Protein AF-A0A8T6IWK3-F1 (afdb_monomer_lite)

Radius of gyration: 15.37 Å; chains: 1; bounding box: 34×29×45 Å

Secondary structure (DSSP, 8-state):
-HHHHHHHHHHHHHHHHHHTTSPPS-TTTSSHHHHHHHHHHHHHHHHHHHHHHTT-HHHHHHHHHHHHHHHHHHHHHHHTTSTTHHHHHHHHHHHHHHHHHHHHHHHHHHHTTSS--STTTHHHHHHHHHHHHH-

Sequence (135 aa):
MLAGLTAGAIAAIIATLASLPLHSPVDSAFNSATVAVACLVLGLIAGALWTRMGERPVMVFGALGALFVVVVIVAFVGNSLLDRFLSFVLPLAAIAFVICALLTPLLSSYFSKSDLGWKSWGPATVAVVAALVVG

pLDDT: mean 81.92, std 14.59, range [36.44, 97.12]

Structure (mmCIF, N/CA/C/O backbone):
data_AF-A0A8T6IWK3-F1
#
_entry.id   AF-A0A8T6IWK3-F1
#
loop_
_atom_site.group_PDB
_atom_site.id
_atom_site.type_symbol
_atom_site.label_atom_id
_atom_site.label_alt_id
_atom_site.label_comp_id
_atom_site.label_asym_id
_atom_site.label_entity_id
_atom_site.label_seq_id
_atom_site.pdbx_PDB_ins_code
_atom_site.Cartn_x
_atom_site.Cartn_y
_atom_site.Cartn_z
_atom_site.occupancy
_atom_site.B_iso_or_equiv
_atom_site.auth_seq_id
_atom_site.auth_comp_id
_atom_site.auth_asym_id
_atom_site.auth_atom_id
_atom_site.pdbx_PDB_model_num
ATOM 1 N N . MET A 1 1 ? -8.247 7.594 7.640 1.00 73.00 1 MET A N 1
ATOM 2 C CA . MET A 1 1 ? -7.423 8.298 6.626 1.00 73.00 1 MET A CA 1
ATOM 3 C C . MET A 1 1 ? -5.980 8.552 7.064 1.00 73.00 1 MET A C 1
ATOM 5 O O . MET A 1 1 ? -5.111 8.021 6.390 1.00 73.00 1 MET A O 1
ATOM 9 N N . LEU A 1 2 ? -5.692 9.257 8.174 1.00 76.50 2 LEU A N 1
ATOM 10 C CA . LEU A 1 2 ? -4.305 9.512 8.630 1.00 76.50 2 LEU A CA 1
ATOM 11 C C . LEU A 1 2 ? -3.461 8.232 8.735 1.00 76.50 2 LEU A C 1
ATOM 13 O O . LEU A 1 2 ? -2.390 8.172 8.155 1.00 76.50 2 LEU A O 1
ATOM 17 N N . ALA A 1 3 ? -4.000 7.196 9.384 1.00 83.12 3 ALA A N 1
ATOM 18 C CA . ALA A 1 3 ? -3.362 5.883 9.519 1.00 83.12 3 ALA A CA 1
ATOM 19 C C . ALA A 1 3 ? -2.947 5.240 8.185 1.00 83.12 3 ALA A C 1
ATOM 21 O O . ALA A 1 3 ? -1.925 4.567 8.117 1.00 83.12 3 ALA A O 1
ATOM 22 N N . GLY A 1 4 ? -3.737 5.450 7.129 1.00 85.25 4 GLY A N 1
ATOM 23 C CA . GLY A 1 4 ? -3.419 4.937 5.800 1.00 85.25 4 GLY A CA 1
ATOM 24 C C . GLY A 1 4 ? -2.373 5.790 5.092 1.00 85.25 4 GLY A C 1
ATOM 25 O O . GLY A 1 4 ? -1.464 5.250 4.479 1.00 85.25 4 GLY A O 1
ATOM 26 N N . LEU A 1 5 ? -2.441 7.118 5.224 1.00 86.12 5 LEU A N 1
ATOM 27 C CA . LEU A 1 5 ? -1.441 8.020 4.646 1.00 86.12 5 LEU A CA 1
ATOM 28 C C . LEU A 1 5 ? -0.064 7.832 5.297 1.00 86.12 5 LEU A C 1
ATOM 30 O O . LEU A 1 5 ? 0.945 7.806 4.602 1.00 86.12 5 LEU A O 1
ATOM 34 N N . THR A 1 6 ? -0.014 7.648 6.618 1.00 86.00 6 THR A N 1
ATOM 35 C CA . THR A 1 6 ? 1.229 7.349 7.338 1.00 86.00 6 THR A CA 1
ATOM 36 C C . THR A 1 6 ? 1.778 5.977 6.954 1.00 86.00 6 THR A C 1
ATOM 38 O O . THR A 1 6 ? 2.970 5.865 6.681 1.00 86.00 6 THR A O 1
ATOM 41 N N . ALA A 1 7 ? 0.924 4.952 6.845 1.00 88.69 7 ALA A N 1
ATOM 42 C CA . ALA A 1 7 ? 1.327 3.649 6.316 1.00 88.69 7 ALA A CA 1
ATOM 43 C C . ALA A 1 7 ? 1.848 3.752 4.869 1.00 88.69 7 ALA A C 1
ATOM 45 O O . ALA A 1 7 ? 2.876 3.163 4.546 1.00 88.69 7 ALA A O 1
ATOM 46 N N . GLY A 1 8 ? 1.190 4.551 4.024 1.00 90.12 8 GLY A N 1
ATOM 47 C CA . GLY A 1 8 ? 1.596 4.829 2.646 1.00 90.12 8 GLY A CA 1
ATOM 48 C C . GLY A 1 8 ? 2.917 5.587 2.543 1.00 90.12 8 GLY A C 1
ATOM 49 O O . GLY A 1 8 ? 3.721 5.285 1.671 1.00 90.12 8 GLY A O 1
ATOM 50 N N . ALA A 1 9 ? 3.191 6.525 3.451 1.00 88.94 9 ALA A N 1
ATOM 51 C CA . ALA A 1 9 ? 4.468 7.232 3.513 1.00 88.94 9 ALA A CA 1
ATOM 52 C C . ALA A 1 9 ? 5.616 6.301 3.938 1.00 88.94 9 ALA A C 1
ATOM 54 O O . ALA A 1 9 ? 6.691 6.332 3.343 1.00 88.94 9 ALA A O 1
ATOM 55 N N . ILE A 1 10 ? 5.375 5.419 4.915 1.00 90.00 10 ILE A N 1
ATOM 56 C CA . ILE A 1 10 ? 6.335 4.372 5.301 1.00 90.00 10 ILE A CA 1
ATOM 57 C C . ILE A 1 10 ? 6.581 3.427 4.116 1.00 90.00 10 ILE A C 1
ATOM 59 O O . ILE A 1 10 ? 7.731 3.132 3.791 1.00 90.00 10 ILE A O 1
ATOM 63 N N . ALA A 1 11 ? 5.512 3.008 3.431 1.00 90.31 11 ALA A N 1
ATOM 64 C CA . ALA A 1 11 ? 5.600 2.200 2.219 1.00 90.31 11 ALA A CA 1
ATOM 65 C C . ALA A 1 11 ? 6.405 2.906 1.125 1.00 90.31 11 ALA A C 1
ATOM 67 O O . ALA A 1 11 ? 7.259 2.274 0.520 1.00 90.31 11 ALA A O 1
ATOM 68 N N . ALA A 1 12 ? 6.190 4.205 0.912 1.00 88.69 12 ALA A N 1
ATOM 69 C CA . ALA A 1 12 ? 6.897 5.001 -0.085 1.00 88.69 12 ALA A CA 1
ATOM 70 C C . ALA A 1 12 ? 8.405 5.033 0.179 1.00 88.69 12 ALA A C 1
ATOM 72 O O . ALA A 1 12 ? 9.190 4.798 -0.735 1.00 88.69 12 ALA A O 1
ATOM 73 N N . ILE A 1 13 ? 8.826 5.262 1.425 1.00 87.06 13 ILE A N 1
ATOM 74 C CA . ILE A 1 13 ? 10.251 5.269 1.784 1.00 87.06 13 ILE A CA 1
ATOM 75 C C . ILE A 1 13 ? 10.864 3.889 1.519 1.00 87.06 13 ILE A C 1
ATOM 77 O O . ILE A 1 13 ? 11.890 3.779 0.856 1.00 87.06 13 ILE A O 1
ATOM 81 N N . ILE A 1 14 ? 10.217 2.818 1.980 1.00 88.94 14 ILE A N 1
ATOM 82 C CA . ILE A 1 14 ? 10.757 1.461 1.828 1.00 88.94 14 ILE A CA 1
ATOM 83 C C . ILE A 1 14 ? 10.764 1.034 0.353 1.00 88.94 14 ILE A C 1
ATOM 85 O O . ILE A 1 14 ? 11.761 0.494 -0.120 1.00 88.94 14 ILE A O 1
ATOM 89 N N . ALA A 1 15 ? 9.691 1.307 -0.389 1.00 88.75 15 ALA A N 1
ATOM 90 C CA . ALA A 1 15 ? 9.574 0.963 -1.802 1.00 88.75 15 ALA A CA 1
ATOM 91 C C . ALA A 1 15 ? 10.558 1.757 -2.670 1.00 88.75 15 ALA A C 1
ATOM 93 O O . ALA A 1 15 ? 11.157 1.185 -3.571 1.00 88.75 15 ALA A O 1
ATOM 94 N N . THR A 1 16 ? 10.790 3.040 -2.387 1.00 87.38 16 THR A N 1
ATOM 95 C CA . THR A 1 16 ? 11.789 3.826 -3.130 1.00 87.38 16 THR A CA 1
ATOM 96 C C . THR A 1 16 ? 13.214 3.361 -2.867 1.00 87.38 16 THR A C 1
ATOM 98 O O . THR A 1 16 ? 14.010 3.287 -3.796 1.00 87.38 16 THR A O 1
ATOM 101 N N . LEU A 1 17 ? 13.547 2.983 -1.631 1.00 86.31 17 LEU A N 1
ATOM 102 C CA . LEU A 1 17 ? 14.844 2.370 -1.336 1.00 86.31 17 LEU A CA 1
ATOM 103 C C . LEU A 1 17 ? 14.985 1.000 -2.012 1.00 86.31 17 LEU A C 1
ATOM 105 O O . LEU A 1 17 ? 16.039 0.696 -2.567 1.00 86.31 17 LEU A O 1
ATOM 109 N N . ALA A 1 18 ? 13.917 0.198 -2.021 1.00 86.62 18 ALA A N 1
ATOM 110 C CA . ALA A 1 18 ? 13.882 -1.090 -2.708 1.00 86.62 18 ALA A CA 1
ATOM 111 C C . ALA A 1 18 ? 13.917 -0.958 -4.240 1.00 86.62 18 ALA A C 1
ATOM 113 O O . ALA A 1 18 ? 14.360 -1.891 -4.908 1.00 86.62 18 ALA A O 1
ATOM 114 N N . SER A 1 19 ? 13.493 0.179 -4.806 1.00 85.06 19 SER A N 1
ATOM 115 C CA . SER A 1 19 ? 13.552 0.423 -6.250 1.00 85.06 19 SER A CA 1
ATOM 116 C C . SER A 1 19 ? 14.945 0.809 -6.740 1.00 85.06 19 SER A C 1
ATOM 118 O O . SER A 1 19 ? 15.228 0.595 -7.909 1.00 85.06 19 SER A O 1
ATOM 120 N N . LEU A 1 20 ? 15.828 1.334 -5.880 1.00 82.69 20 LEU A N 1
ATOM 121 C CA . LEU A 1 20 ? 17.192 1.736 -6.264 1.00 82.69 20 LEU A CA 1
ATOM 122 C C . LEU A 1 20 ? 18.038 0.6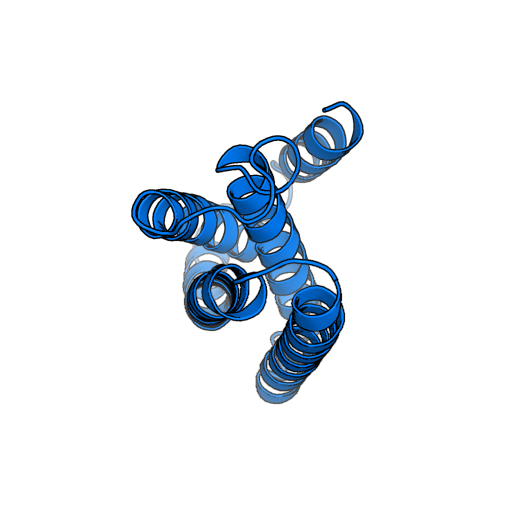12 -6.897 1.00 82.69 20 LEU A C 1
ATOM 124 O O . LEU A 1 20 ? 18.680 0.873 -7.912 1.00 82.69 20 LEU A O 1
ATOM 128 N N . PRO A 1 21 ? 18.087 -0.619 -6.346 1.00 80.94 21 PRO A N 1
ATOM 129 C CA . PRO A 1 21 ? 18.824 -1.712 -6.980 1.00 80.94 21 PRO A CA 1
ATOM 130 C C . PRO A 1 21 ? 18.084 -2.340 -8.173 1.00 80.94 21 PRO A C 1
ATOM 132 O O . PRO A 1 21 ? 18.672 -3.149 -8.893 1.00 80.94 21 PRO A O 1
ATOM 135 N N . LEU A 1 22 ? 16.801 -2.022 -8.380 1.00 78.88 22 LEU A N 1
ATOM 136 C CA . LEU A 1 22 ? 16.003 -2.571 -9.472 1.00 78.88 22 LEU A CA 1
ATOM 137 C C . LEU A 1 22 ? 16.212 -1.732 -10.736 1.00 78.88 22 LEU A C 1
ATOM 139 O O . LEU A 1 22 ? 16.101 -0.511 -10.718 1.00 78.88 22 LEU A O 1
ATOM 143 N N . HIS A 1 23 ? 16.488 -2.393 -11.860 1.00 75.69 23 HIS A N 1
ATOM 144 C CA . HIS A 1 23 ? 16.580 -1.705 -13.146 1.00 75.69 23 HIS A CA 1
ATOM 145 C C . HIS A 1 23 ? 15.194 -1.210 -13.569 1.00 75.69 23 HIS A C 1
ATOM 147 O O . HIS A 1 23 ? 14.275 -2.019 -13.723 1.00 75.69 23 HIS A O 1
ATOM 153 N N . SER A 1 24 ? 15.058 0.102 -13.764 1.00 73.62 24 SER A N 1
ATOM 154 C CA . SER A 1 24 ? 13.834 0.687 -14.297 1.00 73.62 24 SER A CA 1
ATOM 155 C C . SER A 1 24 ? 13.674 0.321 -15.779 1.00 73.62 24 SER A C 1
ATOM 157 O O . SER A 1 24 ? 14.644 0.399 -16.534 1.00 73.62 24 SER A O 1
ATOM 159 N N . PRO A 1 25 ? 12.470 -0.073 -16.221 1.00 67.38 25 PRO A N 1
ATOM 160 C CA . PRO A 1 25 ? 12.194 -0.320 -17.633 1.00 67.38 25 PRO A CA 1
ATOM 161 C C . PRO A 1 25 ? 12.156 0.974 -18.457 1.00 67.38 25 PRO A C 1
ATOM 163 O O . PRO A 1 25 ? 12.447 0.945 -19.650 1.00 67.38 25 PRO A O 1
ATOM 166 N N . VAL A 1 26 ? 11.786 2.102 -17.834 1.00 76.56 26 VAL A N 1
ATOM 167 C CA . VAL A 1 26 ? 11.756 3.434 -18.457 1.00 76.56 26 VAL A CA 1
ATOM 168 C C . VAL A 1 26 ? 12.036 4.486 -17.382 1.00 76.56 26 VAL A C 1
ATOM 170 O O . VAL A 1 26 ? 11.145 4.821 -16.601 1.00 76.56 26 VAL A O 1
ATOM 173 N N . ASP A 1 27 ? 13.242 5.054 -17.356 1.00 70.50 27 ASP A N 1
ATOM 174 C CA . ASP A 1 27 ? 13.673 5.977 -16.289 1.00 70.50 27 ASP A CA 1
ATOM 175 C C . ASP A 1 27 ? 12.817 7.251 -16.171 1.00 70.50 27 ASP A C 1
ATOM 177 O O . ASP A 1 27 ? 12.671 7.812 -15.084 1.00 70.50 27 ASP A O 1
ATOM 181 N N . SER A 1 28 ? 12.205 7.713 -17.266 1.00 68.94 28 SER A N 1
ATOM 182 C CA . SER A 1 28 ? 11.341 8.901 -17.247 1.00 68.94 28 SER A CA 1
ATOM 183 C C . SER A 1 28 ? 9.974 8.651 -16.600 1.00 68.94 28 SER A C 1
ATOM 185 O O . SER A 1 28 ? 9.405 9.577 -16.028 1.00 68.94 28 SER A O 1
ATOM 187 N N . ALA A 1 29 ? 9.459 7.418 -16.658 1.00 65.50 29 ALA A N 1
ATOM 188 C CA . ALA A 1 29 ? 8.109 7.066 -16.207 1.00 65.50 29 ALA A CA 1
ATOM 189 C C . ALA A 1 29 ? 8.083 6.164 -14.960 1.00 65.50 29 ALA A C 1
ATOM 191 O O . ALA A 1 29 ? 7.088 6.148 -14.243 1.00 65.50 29 ALA A O 1
ATOM 192 N N . PHE A 1 30 ? 9.163 5.431 -14.683 1.00 72.50 30 PHE A N 1
ATOM 193 C CA . PHE A 1 30 ? 9.287 4.501 -13.559 1.00 72.50 30 PHE A CA 1
ATOM 194 C C . PHE A 1 30 ? 10.498 4.868 -12.705 1.00 72.50 30 PHE A C 1
ATOM 196 O O . PHE A 1 30 ? 11.476 4.128 -12.608 1.00 72.50 30 PHE A O 1
ATOM 203 N N . ASN A 1 31 ? 10.428 6.050 -12.097 1.00 79.94 31 ASN A N 1
ATOM 204 C CA . ASN A 1 31 ? 11.439 6.563 -11.176 1.00 79.94 31 ASN A CA 1
ATOM 205 C C . ASN A 1 31 ? 10.958 6.505 -9.718 1.00 79.94 31 ASN A C 1
ATOM 207 O O . ASN A 1 31 ? 9.778 6.284 -9.429 1.00 79.94 31 ASN A O 1
ATOM 211 N N . SER A 1 32 ? 11.862 6.772 -8.778 1.00 80.56 32 SER A N 1
ATOM 212 C CA . SER A 1 32 ? 11.552 6.761 -7.346 1.00 80.56 32 SER A CA 1
ATOM 213 C C . SER A 1 32 ? 10.420 7.726 -6.959 1.00 80.56 32 SER A C 1
ATOM 215 O O . SER A 1 32 ? 9.655 7.423 -6.048 1.00 80.56 32 SER A O 1
ATOM 217 N N . ALA A 1 33 ? 10.245 8.853 -7.659 1.00 82.31 33 ALA A N 1
ATOM 218 C CA . ALA A 1 33 ? 9.134 9.765 -7.384 1.00 82.31 33 ALA A CA 1
ATOM 219 C C . ALA A 1 33 ? 7.781 9.116 -7.724 1.00 82.31 33 ALA A C 1
ATOM 221 O O . ALA A 1 33 ? 6.872 9.131 -6.897 1.00 82.31 33 ALA A O 1
ATOM 222 N N . THR A 1 34 ? 7.665 8.458 -8.881 1.00 85.75 34 THR A N 1
ATOM 223 C CA . THR A 1 34 ? 6.438 7.734 -9.270 1.00 85.75 34 THR A CA 1
ATOM 224 C C . THR A 1 34 ? 6.115 6.573 -8.329 1.00 85.75 34 THR A C 1
ATOM 226 O O . THR A 1 34 ? 4.953 6.373 -7.973 1.00 85.75 34 THR A O 1
ATOM 229 N N . VAL A 1 35 ? 7.134 5.858 -7.837 1.00 87.12 35 VAL A N 1
ATOM 230 C CA . VAL A 1 35 ? 6.970 4.790 -6.837 1.00 87.12 35 VAL A CA 1
ATOM 231 C C . VAL A 1 35 ? 6.471 5.358 -5.507 1.00 87.12 35 VAL A C 1
ATOM 233 O O . VAL A 1 35 ? 5.534 4.814 -4.917 1.00 87.12 35 VAL A O 1
ATOM 236 N N . ALA A 1 36 ? 7.046 6.474 -5.047 1.00 87.75 36 ALA A N 1
ATOM 237 C CA . ALA A 1 36 ? 6.601 7.147 -3.830 1.00 87.75 36 ALA A CA 1
ATOM 238 C C . ALA A 1 36 ? 5.141 7.606 -3.942 1.00 87.75 36 ALA A C 1
ATOM 240 O O . ALA A 1 36 ? 4.332 7.336 -3.053 1.00 87.75 36 ALA A O 1
ATOM 241 N N . VAL A 1 37 ? 4.793 8.241 -5.061 1.00 87.62 37 VAL A N 1
ATOM 242 C CA . VAL A 1 37 ? 3.434 8.692 -5.372 1.00 87.62 37 VAL A CA 1
ATOM 243 C C . VAL A 1 37 ? 2.448 7.523 -5.358 1.00 87.62 37 VAL A C 1
ATOM 245 O O . VAL A 1 37 ? 1.426 7.594 -4.672 1.00 87.62 37 VAL A O 1
ATOM 248 N N . ALA A 1 38 ? 2.767 6.418 -6.035 1.00 89.25 38 ALA A N 1
ATOM 249 C CA . ALA A 1 38 ? 1.919 5.229 -6.056 1.00 89.25 38 ALA A CA 1
ATOM 250 C C . ALA A 1 38 ? 1.671 4.667 -4.643 1.00 89.25 38 ALA A C 1
ATOM 252 O O . ALA A 1 38 ? 0.541 4.308 -4.304 1.00 89.25 38 ALA A O 1
ATOM 253 N N . CYS A 1 39 ? 2.698 4.651 -3.788 1.00 91.81 39 CYS A N 1
ATOM 254 C CA . CYS A 1 39 ? 2.575 4.203 -2.399 1.00 91.81 39 CYS A CA 1
ATOM 255 C C . CYS A 1 39 ? 1.694 5.132 -1.550 1.00 91.81 39 CYS A C 1
ATOM 257 O O . CYS A 1 39 ? 0.897 4.653 -0.741 1.00 91.81 39 CYS A O 1
ATOM 259 N N . LEU A 1 40 ? 1.786 6.451 -1.748 1.00 89.69 40 LEU A N 1
ATOM 260 C CA . LEU A 1 40 ? 0.926 7.421 -1.063 1.00 89.69 40 LEU A CA 1
ATOM 261 C C . LEU A 1 40 ? -0.542 7.263 -1.474 1.00 89.69 40 LEU A C 1
ATOM 263 O O . LEU A 1 40 ? -1.423 7.246 -0.611 1.00 89.69 40 LEU A O 1
ATOM 267 N N . VAL A 1 41 ? -0.808 7.091 -2.772 1.00 91.75 41 VAL A N 1
ATOM 268 C CA . VAL A 1 41 ? -2.159 6.827 -3.291 1.00 91.75 41 VAL A CA 1
ATOM 269 C C . VAL A 1 41 ? -2.711 5.524 -2.716 1.00 91.75 41 VAL A C 1
ATOM 271 O O . VAL A 1 41 ? -3.845 5.494 -2.236 1.00 91.75 41 VAL A O 1
ATOM 274 N N . LEU A 1 42 ? -1.907 4.459 -2.684 1.00 93.62 42 LEU A N 1
ATOM 275 C CA . LEU A 1 42 ? -2.309 3.193 -2.075 1.00 93.62 42 LEU A CA 1
ATOM 276 C C . LEU A 1 42 ? -2.627 3.351 -0.582 1.00 93.62 42 LEU A C 1
ATOM 278 O O . LEU A 1 42 ? -3.646 2.843 -0.115 1.00 93.62 42 LEU A O 1
ATOM 282 N N . GLY A 1 43 ? -1.805 4.096 0.158 1.00 91.44 43 GLY A N 1
ATOM 283 C CA . GLY A 1 43 ? -2.052 4.414 1.562 1.00 91.44 43 GLY A CA 1
ATOM 284 C C . GLY A 1 43 ? -3.351 5.196 1.779 1.00 91.44 43 GLY A C 1
ATOM 285 O O . GLY A 1 43 ? -4.110 4.900 2.704 1.00 91.44 43 GLY A O 1
ATOM 286 N N . LEU A 1 44 ? -3.670 6.149 0.897 1.00 90.44 44 LEU A N 1
ATOM 287 C CA . LEU A 1 44 ? -4.955 6.857 0.912 1.00 90.44 44 LEU A CA 1
ATOM 288 C C . LEU A 1 44 ? -6.130 5.899 0.697 1.00 90.44 44 LEU A C 1
ATOM 290 O O . LEU A 1 44 ? -7.098 5.950 1.460 1.00 90.44 44 LEU A O 1
ATOM 294 N N . ILE A 1 45 ? -6.033 5.005 -0.290 1.00 91.75 45 ILE A N 1
ATOM 295 C CA . ILE A 1 45 ? -7.054 3.985 -0.563 1.00 91.75 45 ILE A CA 1
ATOM 296 C C . ILE A 1 45 ? -7.226 3.076 0.656 1.00 91.75 45 ILE A C 1
ATOM 298 O O . ILE A 1 45 ? -8.346 2.914 1.141 1.00 91.75 45 ILE A O 1
ATOM 302 N N . ALA A 1 46 ? -6.134 2.544 1.210 1.00 91.25 46 ALA A N 1
ATOM 303 C CA . ALA A 1 46 ? -6.162 1.694 2.398 1.00 91.25 46 ALA A CA 1
ATOM 304 C C . ALA A 1 46 ? -6.802 2.419 3.592 1.00 91.25 46 ALA A C 1
ATOM 306 O O . ALA A 1 46 ? -7.702 1.889 4.245 1.00 91.25 46 ALA A O 1
ATOM 307 N N . GLY A 1 47 ? -6.414 3.673 3.831 1.00 87.75 47 GLY A N 1
ATOM 308 C CA . GLY A 1 47 ? -6.979 4.511 4.881 1.00 87.75 47 GLY A CA 1
ATOM 309 C C . GLY A 1 47 ? -8.459 4.836 4.680 1.00 87.75 47 GLY A C 1
ATOM 310 O O . GLY A 1 47 ? -9.176 4.966 5.671 1.00 87.75 47 GLY A O 1
ATOM 311 N N . ALA A 1 48 ? -8.922 4.981 3.436 1.00 88.50 48 ALA A N 1
ATOM 312 C CA . ALA A 1 48 ? -10.325 5.207 3.101 1.00 88.50 48 ALA A CA 1
ATOM 313 C C . ALA A 1 48 ? -11.166 3.936 3.289 1.00 88.50 48 ALA A C 1
ATOM 315 O O . ALA A 1 48 ? -12.235 3.995 3.902 1.00 88.50 48 ALA A O 1
ATOM 316 N N . LEU A 1 49 ? -10.665 2.789 2.816 1.00 90.25 49 LEU A N 1
ATOM 317 C CA . LEU A 1 49 ? -11.291 1.480 3.014 1.00 90.25 49 LEU A CA 1
ATOM 318 C C . LEU A 1 49 ? -11.428 1.176 4.505 1.00 90.25 49 LEU A C 1
ATOM 320 O O . LEU A 1 49 ? -12.510 0.816 4.959 1.00 90.25 49 LEU A O 1
ATOM 324 N N . TRP A 1 50 ? -10.366 1.404 5.279 1.00 90.25 50 TRP A N 1
ATOM 325 C CA . TRP A 1 50 ? -10.375 1.176 6.720 1.00 90.25 50 TRP A CA 1
ATOM 326 C C . TRP A 1 50 ? -11.340 2.108 7.461 1.00 90.25 50 TRP A C 1
ATOM 328 O O . TRP A 1 50 ? -12.044 1.678 8.366 1.00 90.25 50 TRP A O 1
ATOM 338 N N . THR A 1 51 ? -11.441 3.381 7.062 1.00 87.12 51 THR A N 1
ATOM 339 C CA . THR A 1 51 ? -12.407 4.310 7.674 1.00 87.12 51 THR A CA 1
ATOM 340 C C . THR A 1 51 ? -13.862 3.921 7.388 1.00 87.12 51 THR A C 1
ATOM 342 O O . THR A 1 51 ? -14.713 4.152 8.237 1.00 87.12 51 THR A O 1
ATOM 345 N N . ARG A 1 52 ? -14.166 3.323 6.228 1.00 86.56 52 ARG A N 1
ATOM 346 C CA . ARG A 1 52 ? -15.544 2.924 5.878 1.00 86.56 52 ARG A CA 1
ATOM 347 C C . ARG A 1 52 ? -15.925 1.518 6.329 1.00 86.56 52 ARG A C 1
ATOM 349 O O . ARG A 1 52 ? -17.098 1.260 6.562 1.00 86.56 52 ARG A O 1
ATOM 356 N N . MET A 1 53 ? -14.962 0.604 6.380 1.00 89.81 53 MET A N 1
ATOM 357 C CA . MET A 1 53 ? -15.207 -0.831 6.550 1.00 89.81 53 MET A CA 1
ATOM 358 C C . MET A 1 53 ? -14.325 -1.458 7.635 1.00 89.81 53 MET A C 1
ATOM 360 O O . MET A 1 53 ? -14.196 -2.676 7.678 1.00 89.81 53 MET A O 1
ATOM 364 N N . GLY A 1 54 ? -13.720 -0.660 8.520 1.00 83.69 54 GLY A N 1
ATOM 365 C CA . GLY A 1 54 ? -12.817 -1.144 9.574 1.00 83.69 54 GLY A CA 1
ATOM 366 C C . GLY A 1 54 ? -13.454 -2.147 10.543 1.00 83.69 54 GLY A C 1
ATOM 367 O O . GLY A 1 54 ? -12.752 -2.982 11.101 1.00 83.69 54 GLY A O 1
ATOM 368 N N . GLU A 1 55 ? -14.784 -2.140 10.679 1.00 87.31 55 GLU A N 1
ATOM 369 C CA . GLU A 1 55 ? -15.541 -3.146 11.445 1.00 87.31 55 GLU A CA 1
ATOM 370 C C . GLU A 1 55 ? -15.578 -4.527 10.764 1.00 87.31 55 GLU A C 1
ATOM 372 O O . GLU A 1 55 ? -15.896 -5.536 11.389 1.00 87.31 55 GLU A O 1
ATOM 377 N N . ARG A 1 56 ? -15.247 -4.590 9.468 1.00 91.75 56 ARG A N 1
ATOM 378 C CA . ARG A 1 56 ? -15.222 -5.800 8.639 1.00 91.75 56 ARG A CA 1
ATOM 379 C C . ARG A 1 56 ? -13.833 -5.962 8.011 1.00 91.75 56 ARG A C 1
ATOM 381 O O . ARG A 1 56 ? -13.689 -5.803 6.795 1.00 91.75 56 ARG A O 1
ATOM 388 N N . PRO A 1 57 ? -12.800 -6.316 8.799 1.00 88.81 57 PRO A N 1
ATOM 389 C CA . PRO A 1 57 ? -11.413 -6.347 8.330 1.00 88.81 57 PRO A CA 1
ATOM 390 C C . PRO A 1 57 ? -11.223 -7.262 7.115 1.00 88.81 57 PRO A C 1
ATOM 392 O O . PRO A 1 57 ? -10.489 -6.914 6.195 1.00 88.81 57 PRO A O 1
ATOM 395 N N . VAL A 1 58 ? -11.953 -8.383 7.049 1.00 93.44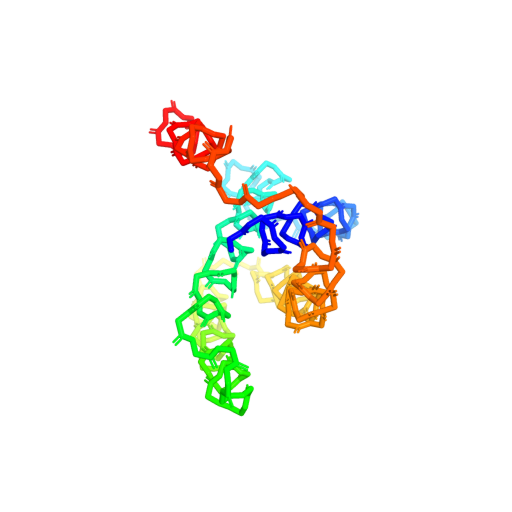 58 VAL A N 1
ATOM 396 C CA . VAL A 1 58 ? -11.926 -9.314 5.907 1.00 93.44 58 VAL A CA 1
ATOM 397 C C . VAL A 1 58 ? -12.307 -8.624 4.591 1.00 93.44 58 VAL A C 1
ATOM 399 O O . VAL A 1 58 ? -11.678 -8.883 3.570 1.00 93.44 58 VAL A O 1
ATOM 402 N N . MET A 1 59 ? -13.282 -7.707 4.598 1.00 92.75 59 MET A N 1
ATOM 403 C CA . MET A 1 59 ? -13.662 -6.950 3.398 1.00 92.75 59 MET A CA 1
ATOM 404 C C . MET A 1 59 ? -12.569 -5.961 2.984 1.00 92.75 59 MET A C 1
ATOM 406 O O . MET A 1 59 ? -12.316 -5.801 1.793 1.00 92.75 59 MET A O 1
ATOM 410 N N . VAL A 1 60 ? -11.889 -5.329 3.946 1.00 92.00 60 VAL A N 1
ATOM 411 C CA . VAL A 1 60 ? -10.779 -4.408 3.653 1.00 92.00 60 VAL A CA 1
ATOM 412 C C . VAL A 1 60 ? -9.588 -5.160 3.062 1.00 92.00 60 VAL A C 1
ATOM 414 O O . VAL A 1 60 ? -9.076 -4.760 2.018 1.00 92.00 60 VAL A O 1
ATOM 417 N N . PHE A 1 61 ? -9.181 -6.273 3.678 1.00 93.31 61 PHE A N 1
ATOM 418 C CA . PHE A 1 61 ? -8.109 -7.118 3.149 1.00 93.31 61 PHE A CA 1
ATOM 419 C C . PHE A 1 61 ? -8.479 -7.730 1.798 1.00 93.31 61 PHE A C 1
ATOM 421 O O . PHE A 1 61 ? -7.638 -7.768 0.906 1.00 93.31 61 PHE A O 1
ATOM 428 N N . GLY A 1 62 ? -9.737 -8.136 1.608 1.00 95.69 62 GLY A N 1
ATOM 429 C CA . GLY A 1 62 ? -10.245 -8.604 0.321 1.00 95.69 62 GLY A CA 1
ATOM 430 C C . GLY A 1 62 ? -10.173 -7.529 -0.766 1.00 95.69 62 GLY A C 1
ATOM 431 O O . GLY A 1 62 ? -9.711 -7.809 -1.866 1.00 95.69 62 GLY A O 1
ATOM 432 N N . ALA A 1 63 ? -10.552 -6.284 -0.458 1.00 94.25 63 ALA A N 1
ATOM 433 C CA . ALA A 1 63 ? -10.477 -5.166 -1.399 1.00 94.25 63 ALA A CA 1
ATOM 434 C C . ALA A 1 63 ? -9.028 -4.792 -1.756 1.00 94.25 63 ALA A C 1
ATOM 436 O O . ALA A 1 63 ? -8.718 -4.581 -2.928 1.00 94.25 63 ALA A O 1
ATOM 437 N N . LEU A 1 64 ? -8.126 -4.753 -0.769 1.00 94.50 64 LEU A N 1
ATOM 438 C CA . LEU A 1 64 ? -6.696 -4.537 -1.011 1.00 94.50 64 LEU A CA 1
ATOM 439 C C . LEU A 1 64 ? -6.077 -5.698 -1.800 1.00 94.50 64 LEU A C 1
ATOM 441 O O . LEU A 1 64 ? -5.297 -5.459 -2.715 1.00 94.50 64 LEU A O 1
ATOM 445 N N . GLY A 1 65 ? -6.459 -6.940 -1.502 1.00 95.56 65 GLY A N 1
ATOM 446 C CA . GLY A 1 65 ? -6.033 -8.120 -2.252 1.00 95.56 65 GLY A CA 1
ATOM 447 C C . GLY A 1 65 ? -6.513 -8.088 -3.702 1.00 95.56 65 GLY A C 1
ATOM 448 O O . GLY A 1 65 ? -5.721 -8.313 -4.612 1.00 95.56 65 GLY A O 1
ATOM 449 N N . ALA A 1 66 ? -7.775 -7.727 -3.941 1.00 96.19 66 ALA A N 1
ATOM 450 C CA . ALA A 1 66 ? -8.309 -7.547 -5.289 1.00 96.19 66 ALA A CA 1
ATOM 451 C C . ALA A 1 66 ? -7.552 -6.453 -6.057 1.00 96.19 66 ALA A C 1
ATOM 453 O O . ALA A 1 66 ? -7.181 -6.658 -7.211 1.00 96.19 66 ALA A O 1
ATOM 454 N N . LEU A 1 67 ? -7.256 -5.320 -5.412 1.00 95.50 67 LEU A N 1
ATOM 455 C CA . LEU A 1 67 ? -6.464 -4.252 -6.021 1.00 95.50 67 LEU A CA 1
ATOM 456 C C . LEU A 1 67 ? -5.026 -4.708 -6.325 1.00 95.50 67 LEU A C 1
ATOM 458 O O . LEU A 1 67 ? -4.504 -4.387 -7.389 1.00 95.50 67 LEU A O 1
ATOM 462 N N . PHE A 1 68 ? -4.404 -5.501 -5.448 1.00 96.06 68 PHE A N 1
ATOM 463 C CA . PHE A 1 68 ? -3.096 -6.102 -5.717 1.00 96.06 68 PHE A CA 1
ATOM 464 C C . PHE A 1 68 ? -3.146 -7.021 -6.940 1.00 96.06 68 PHE A C 1
ATOM 466 O O . PHE A 1 68 ? -2.303 -6.900 -7.821 1.00 96.06 68 PHE A O 1
ATOM 473 N N . VAL A 1 69 ? -4.164 -7.881 -7.054 1.00 97.12 69 VAL A N 1
ATOM 474 C CA . VAL A 1 69 ? -4.358 -8.743 -8.234 1.00 97.12 69 VAL A CA 1
ATOM 475 C C . VAL A 1 69 ? -4.493 -7.911 -9.511 1.00 97.12 69 VAL A C 1
ATOM 477 O O . VAL A 1 69 ? -3.877 -8.250 -10.518 1.00 97.12 69 VAL A O 1
ATOM 480 N N . VAL A 1 70 ? -5.224 -6.792 -9.475 1.00 96.75 70 VAL A N 1
ATOM 481 C CA . VAL A 1 70 ? -5.301 -5.861 -10.614 1.00 96.75 70 VAL A CA 1
ATOM 482 C C . VAL A 1 70 ? -3.914 -5.325 -10.979 1.00 96.75 70 VAL A C 1
ATOM 484 O O . VAL A 1 70 ? -3.551 -5.347 -12.153 1.00 96.75 70 VAL A O 1
ATOM 487 N N . VAL A 1 71 ? -3.108 -4.907 -9.999 1.00 94.12 71 VAL A N 1
ATOM 488 C CA . VAL A 1 71 ? -1.727 -4.447 -10.238 1.00 94.12 71 VAL A CA 1
ATOM 489 C C . VAL A 1 71 ? -0.861 -5.557 -10.838 1.00 94.12 71 VAL A C 1
ATOM 491 O O . VAL A 1 71 ? -0.103 -5.292 -11.766 1.00 94.12 71 VAL A O 1
ATOM 494 N N . VAL A 1 72 ? -1.001 -6.801 -10.372 1.00 94.31 72 VAL A N 1
ATOM 495 C CA . VAL A 1 72 ? -0.297 -7.962 -10.940 1.00 94.31 72 VAL A CA 1
ATOM 496 C C . VAL A 1 72 ? -0.688 -8.176 -12.402 1.00 94.31 72 VAL A C 1
ATOM 498 O O . VAL A 1 72 ? 0.190 -8.345 -13.242 1.00 94.31 72 VAL A O 1
ATOM 501 N N . ILE A 1 73 ? -1.981 -8.118 -12.733 1.00 95.56 73 ILE A N 1
ATOM 502 C CA . ILE A 1 73 ? -2.463 -8.247 -14.117 1.00 95.56 73 ILE A CA 1
ATOM 503 C C . ILE A 1 73 ? -1.879 -7.131 -14.992 1.00 95.56 73 ILE A C 1
ATOM 505 O O . ILE A 1 73 ? -1.352 -7.410 -16.068 1.00 95.56 73 ILE A O 1
ATOM 509 N N . VAL A 1 74 ? -1.905 -5.881 -14.519 1.00 92.44 74 VAL A N 1
ATOM 510 C CA . VAL A 1 74 ? -1.304 -4.739 -15.228 1.00 92.44 74 VAL A CA 1
ATOM 511 C C . VAL A 1 74 ? 0.202 -4.939 -15.420 1.00 92.44 74 VAL A C 1
ATOM 513 O O . VAL A 1 74 ? 0.709 -4.683 -16.509 1.00 92.44 74 VAL A O 1
ATOM 516 N N . ALA A 1 75 ? 0.916 -5.445 -14.411 1.00 92.00 75 ALA A N 1
ATOM 517 C CA . ALA A 1 75 ? 2.342 -5.754 -14.503 1.00 92.00 75 ALA A CA 1
ATOM 518 C C . ALA A 1 75 ? 2.633 -6.856 -15.534 1.00 92.00 75 ALA A C 1
ATOM 520 O O . ALA A 1 75 ? 3.584 -6.741 -16.304 1.00 92.00 75 ALA A O 1
ATOM 521 N N . PHE A 1 76 ? 1.798 -7.894 -15.605 1.00 92.50 76 PHE A N 1
ATOM 5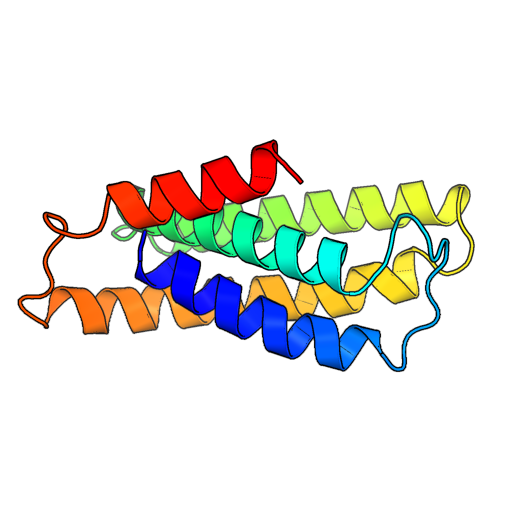22 C CA . PHE A 1 76 ? 1.903 -8.945 -16.621 1.00 92.50 76 PHE A CA 1
ATOM 523 C C . PHE A 1 76 ? 1.702 -8.406 -18.039 1.00 92.50 76 PHE A C 1
ATOM 525 O O . PHE A 1 76 ? 2.511 -8.683 -18.925 1.00 92.50 76 PHE A O 1
ATOM 532 N N . VAL A 1 77 ? 0.655 -7.606 -18.253 1.00 92.31 77 VAL A N 1
ATOM 533 C CA . VAL A 1 77 ? 0.382 -6.989 -19.559 1.00 92.31 77 VAL A CA 1
ATOM 534 C C . VAL A 1 77 ? 1.509 -6.029 -19.940 1.00 92.31 77 VAL A C 1
ATOM 536 O O . VAL A 1 77 ? 2.042 -6.110 -21.044 1.00 92.31 77 VAL A O 1
ATOM 539 N N . GLY A 1 78 ? 1.934 -5.170 -19.012 1.00 88.12 78 GLY A N 1
ATOM 540 C CA . GLY A 1 78 ? 3.011 -4.211 -19.242 1.00 88.12 78 GLY A CA 1
ATOM 541 C C . GLY A 1 78 ? 4.357 -4.875 -19.532 1.00 88.12 78 GLY A C 1
ATOM 542 O O . GLY A 1 78 ? 5.120 -4.348 -20.330 1.00 88.12 78 GLY A O 1
ATOM 543 N N . ASN A 1 79 ? 4.626 -6.067 -18.992 1.00 91.12 79 ASN A N 1
ATOM 544 C CA . ASN A 1 79 ? 5.845 -6.820 -19.301 1.00 91.12 79 ASN A CA 1
ATOM 545 C C . ASN A 1 79 ? 5.900 -7.332 -20.746 1.00 91.12 79 ASN A C 1
ATOM 547 O O . ASN A 1 79 ? 6.973 -7.661 -21.234 1.00 91.12 79 ASN A O 1
ATOM 551 N N . SER A 1 80 ? 4.762 -7.397 -21.440 1.00 89.25 80 SER A N 1
ATOM 552 C CA . SER A 1 80 ? 4.740 -7.691 -22.880 1.00 89.25 80 SER A CA 1
ATOM 553 C C . SER A 1 80 ? 5.114 -6.469 -23.731 1.00 89.25 80 SER A C 1
ATOM 555 O O . SER A 1 80 ? 5.386 -6.614 -24.917 1.00 89.25 80 SER A O 1
ATOM 557 N N . LEU A 1 81 ? 5.104 -5.269 -23.136 1.00 89.06 81 LEU A N 1
ATOM 558 C CA . LEU A 1 81 ? 5.407 -3.993 -23.793 1.00 89.06 81 LEU A CA 1
ATOM 559 C C . LEU A 1 81 ? 6.768 -3.423 -23.371 1.00 89.06 81 LEU A C 1
ATOM 561 O O . LEU A 1 81 ? 7.407 -2.718 -24.145 1.00 89.06 81 LEU A O 1
ATOM 565 N N . LEU A 1 82 ? 7.187 -3.702 -22.136 1.00 86.88 82 LEU A N 1
ATOM 566 C CA . LEU A 1 82 ? 8.379 -3.166 -21.494 1.00 86.88 82 LEU A CA 1
ATOM 567 C C . LEU A 1 82 ? 9.169 -4.303 -20.845 1.00 86.88 82 LEU A C 1
ATOM 569 O O . LEU A 1 82 ? 8.669 -4.993 -19.951 1.00 86.88 82 LEU A O 1
ATOM 573 N N . ASP A 1 83 ? 10.423 -4.463 -21.256 1.00 85.12 83 ASP A N 1
ATOM 574 C CA . ASP A 1 83 ? 11.304 -5.477 -20.686 1.00 85.12 83 ASP A CA 1
ATOM 575 C C . ASP A 1 83 ? 11.497 -5.264 -19.181 1.00 85.12 83 ASP A C 1
ATOM 577 O O . ASP A 1 83 ? 11.745 -4.153 -18.721 1.00 85.12 83 ASP A O 1
ATOM 581 N N . ARG A 1 84 ? 11.425 -6.354 -18.404 1.00 83.00 84 ARG A N 1
ATOM 582 C CA . ARG A 1 84 ? 11.641 -6.373 -16.940 1.00 83.00 84 ARG A CA 1
ATOM 583 C C . ARG A 1 84 ? 10.606 -5.595 -16.115 1.00 83.00 84 ARG A C 1
ATOM 585 O O . ARG A 1 84 ? 10.782 -5.458 -14.900 1.00 83.00 84 ARG A O 1
ATOM 592 N N . PHE A 1 85 ? 9.499 -5.158 -16.718 1.00 86.94 85 PHE A N 1
ATOM 593 C CA . PHE A 1 85 ? 8.435 -4.433 -16.019 1.00 86.94 85 PHE A CA 1
ATOM 594 C C . PHE A 1 85 ? 7.850 -5.223 -14.846 1.00 86.94 85 PHE A C 1
ATOM 596 O O . PHE A 1 85 ? 7.681 -4.683 -13.754 1.00 86.94 85 PHE A O 1
ATOM 603 N N . LEU A 1 86 ? 7.619 -6.525 -15.026 1.00 89.06 86 LEU A N 1
ATOM 604 C CA . LEU A 1 86 ? 7.073 -7.369 -13.965 1.00 89.06 86 LEU A CA 1
ATOM 605 C C . LEU A 1 86 ? 8.055 -7.522 -12.800 1.00 89.06 86 LEU A C 1
ATOM 607 O O . LEU A 1 86 ? 7.656 -7.380 -11.646 1.00 89.06 86 LEU A O 1
ATOM 611 N N . SER A 1 87 ? 9.341 -7.753 -13.085 1.00 90.00 87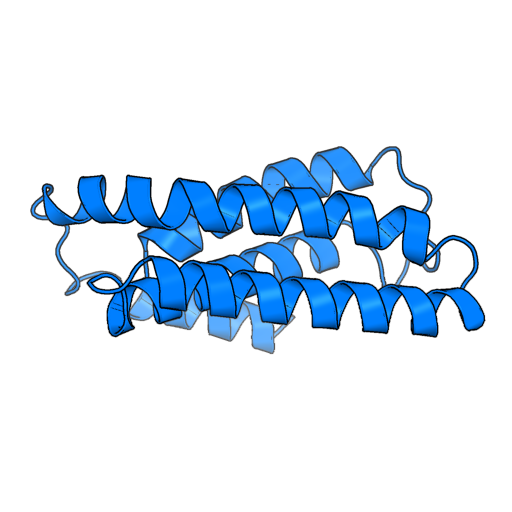 SER A N 1
ATOM 612 C CA . SER A 1 87 ? 10.383 -7.851 -12.052 1.00 90.00 87 SER A CA 1
ATOM 613 C C . SER A 1 87 ? 10.611 -6.543 -11.292 1.00 90.00 87 SER A C 1
ATOM 615 O O . SER A 1 87 ? 11.091 -6.584 -10.164 1.00 90.00 87 SER A O 1
ATOM 617 N N . PHE A 1 88 ? 10.251 -5.400 -11.883 1.00 88.12 88 PHE A N 1
ATOM 618 C CA . PHE A 1 88 ? 10.299 -4.097 -11.226 1.00 88.12 88 PHE A CA 1
ATOM 619 C C . PHE A 1 88 ? 9.046 -3.839 -10.373 1.00 88.12 88 PHE A C 1
ATOM 621 O O . PHE A 1 88 ? 9.150 -3.542 -9.186 1.00 88.12 88 PHE A O 1
ATOM 628 N N . VAL A 1 89 ? 7.849 -3.983 -10.950 1.00 91.12 89 VAL A N 1
ATOM 629 C CA . VAL A 1 89 ? 6.586 -3.603 -10.293 1.00 91.12 89 VAL A CA 1
ATOM 630 C C . VAL A 1 89 ? 6.171 -4.591 -9.210 1.00 91.12 89 VAL A C 1
ATOM 632 O O . VAL A 1 89 ? 5.697 -4.172 -8.155 1.00 91.12 89 VAL A O 1
ATOM 635 N N . LEU A 1 90 ? 6.331 -5.896 -9.445 1.00 93.50 90 LEU A N 1
ATOM 636 C CA . LEU A 1 90 ? 5.783 -6.922 -8.559 1.00 93.50 90 LEU A CA 1
ATOM 637 C C . LEU A 1 90 ? 6.364 -6.855 -7.131 1.00 93.50 90 LEU A C 1
ATOM 639 O O . LEU A 1 90 ? 5.569 -6.854 -6.187 1.00 93.50 90 LEU A O 1
ATOM 643 N N . PRO A 1 91 ? 7.695 -6.737 -6.924 1.00 92.88 91 PRO A N 1
ATOM 644 C CA . PRO A 1 91 ? 8.261 -6.610 -5.581 1.00 92.88 91 PRO A CA 1
ATOM 645 C C . PRO A 1 91 ? 7.830 -5.315 -4.885 1.00 92.88 91 PRO A C 1
ATOM 647 O O . PRO A 1 91 ? 7.479 -5.334 -3.706 1.00 92.88 91 PRO 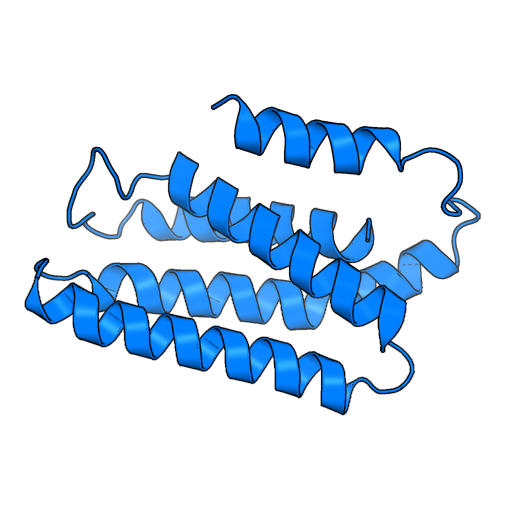A O 1
ATOM 650 N N . LEU A 1 92 ? 7.806 -4.197 -5.619 1.00 92.12 92 LEU A N 1
ATOM 651 C CA . LEU A 1 92 ? 7.423 -2.886 -5.086 1.00 92.12 92 LEU A CA 1
ATOM 652 C C . LEU A 1 92 ? 5.954 -2.860 -4.661 1.00 92.12 92 LEU A C 1
ATOM 654 O O . LEU A 1 92 ? 5.632 -2.400 -3.564 1.00 92.12 92 LEU A O 1
ATOM 658 N N . ALA A 1 93 ? 5.071 -3.413 -5.494 1.00 93.56 93 ALA A N 1
ATOM 659 C CA . ALA A 1 93 ? 3.667 -3.581 -5.165 1.00 93.56 93 ALA A CA 1
ATOM 660 C C . ALA A 1 93 ? 3.509 -4.479 -3.932 1.00 93.56 93 ALA A C 1
ATOM 662 O O . ALA A 1 93 ? 2.822 -4.098 -2.991 1.00 93.56 93 ALA A O 1
ATOM 663 N N . ALA A 1 94 ? 4.185 -5.629 -3.874 1.00 94.94 94 ALA A N 1
ATOM 664 C CA . ALA A 1 94 ? 4.090 -6.522 -2.720 1.00 94.94 94 ALA A CA 1
ATOM 665 C C . ALA A 1 94 ? 4.475 -5.810 -1.411 1.00 94.94 94 ALA A C 1
ATOM 667 O O . ALA A 1 94 ? 3.717 -5.858 -0.442 1.00 94.94 94 ALA A O 1
ATOM 668 N N . ILE A 1 95 ? 5.595 -5.080 -1.404 1.00 92.62 95 ILE A N 1
ATOM 669 C CA . ILE A 1 95 ? 6.034 -4.270 -0.259 1.00 92.62 95 ILE A CA 1
ATOM 670 C C . ILE A 1 95 ? 4.957 -3.251 0.125 1.00 92.62 95 ILE A C 1
ATOM 672 O O . ILE A 1 95 ? 4.527 -3.207 1.279 1.00 92.62 95 ILE A O 1
ATOM 676 N N . ALA A 1 96 ? 4.488 -2.454 -0.836 1.00 93.69 96 ALA A N 1
ATOM 677 C CA . ALA A 1 96 ? 3.546 -1.377 -0.569 1.00 93.69 96 ALA A CA 1
ATOM 678 C C . ALA A 1 96 ? 2.208 -1.897 -0.023 1.00 93.69 96 ALA A C 1
ATOM 680 O O . ALA A 1 96 ? 1.690 -1.361 0.961 1.00 93.69 96 ALA A O 1
ATOM 681 N N . PHE A 1 97 ? 1.672 -2.969 -0.612 1.00 96.31 97 PHE A N 1
ATOM 682 C CA . PHE A 1 97 ? 0.418 -3.583 -0.182 1.00 96.31 97 PHE A CA 1
ATOM 683 C C . PHE A 1 97 ? 0.537 -4.244 1.186 1.00 96.31 97 PHE A C 1
ATOM 685 O O . PHE A 1 97 ? -0.349 -4.044 2.012 1.00 96.31 97 PHE A O 1
ATOM 692 N N . VAL A 1 98 ? 1.620 -4.976 1.463 1.00 95.88 98 VAL A N 1
ATOM 693 C CA . VAL A 1 98 ? 1.834 -5.606 2.775 1.00 95.88 98 VAL A CA 1
ATOM 694 C C . VAL A 1 98 ? 1.945 -4.545 3.868 1.00 95.88 98 VAL A C 1
ATOM 696 O O . VAL A 1 98 ? 1.259 -4.636 4.886 1.00 95.88 98 VAL A O 1
ATOM 699 N N . ILE A 1 99 ? 2.748 -3.503 3.641 1.00 93.25 99 ILE A N 1
ATOM 700 C CA . ILE A 1 99 ? 2.910 -2.402 4.595 1.00 93.25 99 ILE A CA 1
ATOM 701 C C . ILE A 1 99 ? 1.566 -1.709 4.823 1.00 93.25 99 ILE A C 1
ATOM 703 O O . ILE A 1 99 ? 1.140 -1.583 5.968 1.00 93.25 99 ILE A O 1
ATOM 707 N N . CYS A 1 100 ? 0.854 -1.312 3.764 1.00 91.31 100 CYS A N 1
ATOM 708 C CA . CYS A 1 100 ? -0.432 -0.630 3.904 1.00 91.31 100 CYS A CA 1
ATOM 709 C C . CYS A 1 100 ? -1.490 -1.513 4.580 1.00 91.31 100 CYS A C 1
ATOM 711 O O . CYS A 1 100 ? -2.215 -1.027 5.448 1.00 91.31 100 CYS A O 1
ATOM 713 N N . ALA A 1 101 ? -1.571 -2.796 4.228 1.00 92.88 101 ALA A N 1
ATOM 714 C CA . ALA A 1 101 ? -2.535 -3.729 4.800 1.00 92.88 101 ALA A CA 1
ATOM 715 C C . ALA A 1 101 ? -2.305 -3.949 6.302 1.00 92.88 101 ALA A C 1
ATOM 717 O O . ALA A 1 101 ? -3.271 -4.008 7.057 1.00 92.88 101 ALA A O 1
ATOM 718 N N . LEU A 1 102 ? -1.049 -4.027 6.752 1.00 93.44 102 LEU A N 1
ATOM 719 C CA . LEU A 1 102 ? -0.721 -4.270 8.159 1.00 93.44 102 LEU A CA 1
ATOM 720 C C . LEU A 1 102 ? -0.711 -2.986 8.999 1.00 93.44 102 LEU A C 1
ATOM 722 O O . LEU A 1 102 ? -1.293 -2.949 10.082 1.00 93.44 102 LEU A O 1
ATOM 726 N N . LEU A 1 103 ? -0.077 -1.914 8.516 1.00 90.06 103 LEU A N 1
ATOM 727 C CA . LEU A 1 103 ? 0.091 -0.685 9.297 1.00 90.06 103 LEU A CA 1
ATOM 728 C C . LEU A 1 103 ? -1.177 0.158 9.373 1.00 90.06 103 LEU A C 1
ATOM 730 O O . LEU A 1 103 ? -1.374 0.817 10.388 1.00 90.06 103 LEU A O 1
ATOM 734 N N . THR A 1 104 ? -2.056 0.127 8.366 1.00 89.44 104 THR A N 1
ATOM 735 C CA . THR A 1 104 ? -3.312 0.895 8.420 1.00 89.44 104 THR A CA 1
ATOM 736 C C . THR A 1 104 ? -4.176 0.512 9.636 1.00 89.44 104 THR A C 1
ATOM 738 O O . THR A 1 104 ? -4.521 1.426 10.387 1.00 89.44 104 THR A O 1
ATOM 741 N N . PRO A 1 105 ? -4.489 -0.776 9.908 1.00 89.06 105 PRO A N 1
ATOM 742 C CA . PRO A 1 105 ? -5.184 -1.186 11.133 1.00 89.06 105 PRO A CA 1
ATOM 743 C C . PRO A 1 105 ? -4.469 -0.757 12.412 1.00 89.06 105 PRO A C 1
ATOM 745 O O . PRO A 1 105 ? -5.082 -0.200 13.325 1.00 89.06 105 PRO A O 1
ATOM 748 N N . LEU A 1 106 ? -3.161 -1.022 12.476 1.00 87.88 106 LEU A N 1
ATOM 749 C CA . LEU A 1 106 ? -2.356 -0.781 13.670 1.00 87.88 106 LEU A CA 1
ATOM 750 C C . LEU A 1 106 ? -2.344 0.709 14.015 1.00 87.88 106 LEU A C 1
ATOM 752 O O . LEU A 1 106 ? -2.683 1.093 15.135 1.00 87.88 106 LEU A O 1
ATOM 756 N N . LEU A 1 107 ? -2.056 1.558 13.030 1.00 86.25 107 LEU A N 1
ATOM 757 C CA . LEU A 1 107 ? -2.038 3.006 13.193 1.00 86.25 107 LEU A CA 1
ATOM 758 C C . LEU A 1 107 ? -3.440 3.570 13.428 1.00 86.25 107 LEU A C 1
ATOM 760 O O . LEU A 1 107 ? -3.573 4.529 14.183 1.00 86.25 107 LEU A O 1
ATOM 764 N N . SER A 1 108 ? -4.501 2.981 12.861 1.00 85.94 108 SER A N 1
ATOM 765 C CA . SER A 1 108 ? -5.866 3.433 13.164 1.00 85.94 108 SER A CA 1
ATOM 766 C C . SER A 1 108 ? -6.221 3.168 14.620 1.00 85.94 108 SER A C 1
ATOM 768 O O . SER A 1 108 ? -6.833 4.024 15.252 1.00 85.94 108 SER A O 1
ATOM 770 N N . SER A 1 109 ? -5.853 2.003 15.155 1.00 83.75 109 SER A N 1
ATOM 771 C CA . SER A 1 109 ? -6.127 1.662 16.550 1.00 83.75 109 SER A CA 1
ATOM 772 C C . SER A 1 109 ? -5.335 2.544 17.520 1.00 83.75 109 SER A C 1
ATOM 774 O O . SER A 1 109 ? -5.835 2.882 18.592 1.00 83.75 109 SER A O 1
ATOM 776 N N . TYR A 1 110 ? -4.132 2.968 17.121 1.00 80.12 110 TYR A N 1
ATOM 777 C CA . TYR A 1 110 ? -3.298 3.895 17.881 1.00 80.12 110 TYR A CA 1
ATOM 778 C C . TYR A 1 110 ? -3.852 5.327 17.841 1.00 80.12 110 TYR A C 1
ATOM 780 O O . TYR A 1 110 ? -4.043 5.945 18.884 1.00 80.12 110 TYR A O 1
ATOM 788 N N . PHE A 1 111 ? -4.195 5.834 16.652 1.00 76.06 111 PHE A N 1
ATOM 789 C CA . PHE A 1 111 ? -4.741 7.184 16.480 1.00 76.06 111 PHE A CA 1
ATOM 790 C C . PHE A 1 111 ? -6.171 7.346 16.990 1.00 76.06 111 PHE A C 1
ATOM 792 O O . PHE A 1 111 ? -6.564 8.454 17.318 1.00 76.06 111 PHE A O 1
ATOM 799 N N . SER A 1 112 ? -6.956 6.271 17.072 1.00 69.69 112 SER A N 1
ATOM 800 C CA . SER A 1 112 ? -8.289 6.329 17.680 1.00 69.69 112 SER A CA 1
ATOM 801 C C . SER A 1 112 ? -8.240 6.434 19.207 1.00 69.69 112 SER A C 1
ATOM 803 O O . SER A 1 112 ? -9.251 6.776 19.813 1.00 69.69 112 SER A O 1
ATOM 805 N N . LYS A 1 113 ? -7.103 6.095 19.830 1.00 65.38 113 LYS A N 1
ATOM 806 C CA . LYS A 1 113 ? -6.889 6.204 21.281 1.00 65.38 113 LYS A CA 1
ATOM 807 C C . LYS A 1 113 ? -6.294 7.546 21.689 1.00 65.38 113 LYS A C 1
ATOM 809 O O . LYS A 1 113 ? -6.464 7.952 22.833 1.00 65.38 113 LYS A O 1
ATOM 814 N N . SER A 1 114 ? -5.578 8.215 20.791 1.00 60.66 114 SER A N 1
ATOM 815 C CA . SER A 1 114 ? -5.137 9.583 21.017 1.00 60.66 114 SER A CA 1
ATOM 816 C C . SER A 1 114 ? -6.265 10.544 20.648 1.00 60.66 114 SER A C 1
ATOM 818 O O . SER A 1 114 ? -6.922 10.380 19.626 1.00 60.66 114 SER A O 1
ATOM 820 N N . ASP A 1 115 ? -6.454 11.602 21.435 1.00 56.06 115 ASP A N 1
ATOM 821 C CA . ASP A 1 115 ? -7.406 12.701 21.175 1.00 56.06 115 ASP A CA 1
ATOM 822 C C . ASP A 1 115 ? -7.058 13.526 19.908 1.00 56.06 115 ASP A C 1
ATOM 824 O O . ASP A 1 115 ? -7.555 14.626 19.672 1.00 56.06 115 ASP A O 1
ATOM 828 N N . LEU A 1 116 ? -6.195 12.981 19.045 1.00 56.12 116 LEU A N 1
ATOM 829 C CA . LEU A 1 116 ? -5.805 13.483 17.733 1.00 56.12 116 LEU A CA 1
ATOM 830 C C . LEU A 1 116 ? -6.930 13.220 16.708 1.00 56.12 116 LEU A C 1
ATOM 832 O O . LEU A 1 116 ? -6.714 12.760 15.586 1.00 56.12 116 LEU A O 1
ATOM 836 N N . GLY A 1 117 ? -8.170 13.465 17.128 1.00 46.12 117 GLY A N 1
ATOM 837 C CA . GLY A 1 117 ? -9.374 13.210 16.365 1.00 46.12 117 GLY A CA 1
ATOM 838 C C . GLY A 1 117 ? -9.486 14.163 15.182 1.00 46.12 117 GLY A C 1
ATOM 839 O O . GLY A 1 117 ? -9.504 15.373 15.375 1.00 46.12 117 GLY A O 1
ATOM 840 N N . TRP A 1 118 ? -9.586 13.582 13.979 1.00 49.41 118 TRP A N 1
ATOM 841 C CA . TRP A 1 118 ? -10.321 13.975 12.755 1.00 49.41 118 TRP A CA 1
ATOM 842 C C . TRP A 1 118 ? -10.407 15.458 12.318 1.00 49.41 118 TRP A C 1
ATOM 844 O O . TRP A 1 118 ? -10.305 15.751 11.128 1.00 49.41 118 TRP A O 1
ATOM 854 N N . LYS A 1 119 ? -10.604 16.405 13.235 1.00 48.19 119 LYS A N 1
ATOM 855 C CA . LYS A 1 119 ? -10.979 17.799 12.989 1.00 48.19 119 LYS A CA 1
ATOM 856 C C . LYS A 1 119 ? -9.842 18.696 12.478 1.00 48.19 119 LYS A C 1
ATOM 858 O O . LYS A 1 119 ? -10.144 19.736 11.907 1.00 48.19 119 LYS A O 1
ATOM 863 N N . SER A 1 120 ? -8.568 18.324 12.639 1.00 51.81 120 SER A N 1
ATOM 864 C CA . SER A 1 120 ? -7.430 19.211 12.316 1.00 51.81 120 SER A CA 1
ATOM 865 C C . SER A 1 120 ? -6.682 18.923 11.005 1.00 51.81 120 SER A C 1
ATOM 867 O O . SER A 1 120 ? -5.899 19.769 10.588 1.00 51.81 120 SER A O 1
ATOM 869 N N . TRP A 1 121 ? -6.921 17.799 10.307 1.00 53.06 121 TRP A N 1
ATOM 870 C CA . TRP A 1 121 ? -6.032 17.382 9.194 1.00 53.06 121 TRP A CA 1
ATOM 871 C C . TRP A 1 121 ? -6.709 17.007 7.868 1.00 53.06 121 TRP A C 1
ATOM 873 O O . TRP A 1 121 ? -6.010 16.638 6.925 1.00 53.06 121 TRP A O 1
ATOM 883 N N . GLY A 1 122 ? -8.027 17.203 7.731 1.00 55.44 122 GLY A N 1
ATOM 884 C CA . GLY A 1 122 ? -8.686 17.269 6.415 1.00 55.44 122 GLY A CA 1
ATOM 885 C C . GLY A 1 122 ? -7.906 18.082 5.357 1.00 55.44 122 GLY A C 1
ATOM 886 O O . GLY A 1 122 ? -7.730 17.579 4.243 1.00 55.44 122 GLY A O 1
ATOM 887 N N . PRO A 1 123 ? -7.333 19.263 5.683 1.00 55.34 123 PRO A N 1
ATOM 888 C CA . PRO A 1 123 ? -6.515 20.014 4.730 1.00 55.34 123 PRO A CA 1
ATOM 889 C C . PRO A 1 123 ? -5.196 19.333 4.339 1.00 55.34 123 PRO A C 1
ATOM 891 O O . PRO A 1 123 ? -4.754 19.531 3.218 1.00 55.34 123 PRO A O 1
ATOM 894 N N . ALA A 1 124 ? -4.576 18.497 5.180 1.00 54.84 124 ALA A N 1
ATOM 895 C CA . ALA A 1 124 ? -3.320 17.824 4.826 1.00 54.84 124 ALA A CA 1
ATOM 896 C C . ALA A 1 124 ? -3.532 16.660 3.851 1.00 54.84 124 ALA A C 1
ATOM 898 O O . ALA A 1 124 ? -2.742 16.467 2.932 1.00 54.84 124 ALA A O 1
ATOM 899 N N . THR A 1 125 ? -4.637 15.924 3.990 1.00 56.41 125 THR A N 1
ATOM 900 C CA . THR A 1 125 ? -5.053 14.946 2.975 1.00 56.41 125 THR A CA 1
ATOM 901 C C . THR A 1 125 ? -5.391 15.623 1.650 1.00 56.41 125 THR A C 1
ATOM 903 O O . THR A 1 125 ? -5.000 15.124 0.600 1.00 56.41 125 THR A O 1
ATOM 906 N N . VAL A 1 126 ? -6.051 16.786 1.694 1.00 56.56 126 VAL A N 1
ATOM 907 C CA . VAL A 1 126 ? -6.326 17.590 0.495 1.00 56.56 126 VAL A CA 1
ATOM 908 C C . VAL A 1 126 ? -5.032 18.148 -0.095 1.00 56.56 126 VAL A C 1
ATOM 910 O O . VAL A 1 126 ? -4.895 18.142 -1.307 1.00 56.56 126 VAL A O 1
ATOM 913 N N . ALA A 1 127 ? -4.059 18.555 0.722 1.00 56.47 127 ALA A N 1
ATOM 914 C CA . ALA A 1 127 ? -2.770 19.063 0.262 1.00 5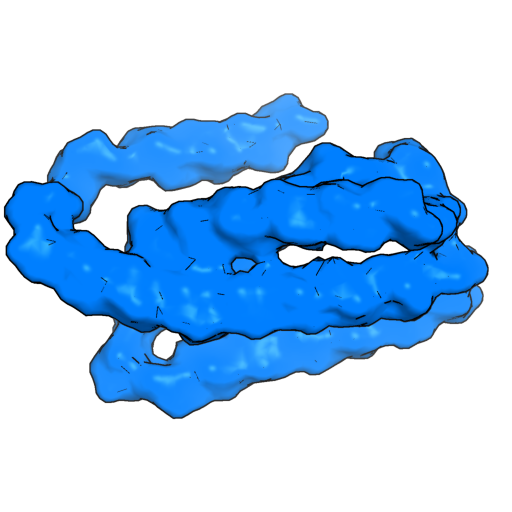6.47 127 ALA A CA 1
ATOM 915 C C . ALA A 1 127 ? -1.917 17.978 -0.406 1.00 56.47 127 ALA A C 1
ATOM 917 O O . ALA A 1 127 ? -1.317 18.248 -1.437 1.00 56.47 127 ALA A O 1
ATOM 918 N N . VAL A 1 128 ? -1.899 16.747 0.120 1.00 59.38 128 VAL A N 1
ATOM 919 C CA . VAL A 1 128 ? -1.211 15.623 -0.540 1.00 59.38 128 VAL A CA 1
ATOM 920 C C . VAL A 1 128 ? -1.898 15.273 -1.859 1.00 59.38 128 VAL A C 1
ATOM 922 O O . VAL A 1 128 ? -1.221 15.113 -2.865 1.00 59.38 128 VAL A O 1
ATOM 925 N N . VAL A 1 129 ? -3.234 15.219 -1.888 1.00 57.88 129 VAL A N 1
ATOM 926 C CA . VAL A 1 129 ? -3.991 14.989 -3.132 1.00 57.88 129 VAL A CA 1
ATOM 927 C C . VAL A 1 129 ? -3.791 16.133 -4.134 1.00 57.88 129 VAL A C 1
ATOM 929 O O . VAL A 1 129 ? -3.614 15.875 -5.315 1.00 57.88 129 VAL A O 1
ATOM 932 N N . ALA A 1 130 ? -3.760 17.388 -3.688 1.00 53.09 130 ALA A N 1
ATOM 933 C CA . ALA A 1 130 ? -3.520 18.546 -4.546 1.00 53.09 130 ALA A CA 1
ATOM 934 C C . ALA A 1 130 ? -2.080 18.571 -5.080 1.00 53.09 130 ALA A C 1
ATOM 936 O O . ALA A 1 130 ? -1.878 18.800 -6.266 1.00 53.09 130 ALA A O 1
ATOM 937 N N . ALA A 1 131 ? -1.088 18.267 -4.240 1.00 54.41 131 ALA A N 1
ATOM 938 C CA . ALA A 1 131 ? 0.304 18.133 -4.664 1.00 54.41 131 ALA A CA 1
ATOM 939 C C . ALA A 1 131 ? 0.487 16.993 -5.680 1.00 54.41 131 ALA A C 1
ATOM 941 O O . ALA A 1 131 ? 1.279 17.128 -6.604 1.00 54.41 131 ALA A O 1
ATOM 942 N N . LEU A 1 132 ? -0.287 15.910 -5.551 1.00 54.88 132 LEU A N 1
ATOM 943 C CA . LEU A 1 132 ? -0.326 14.793 -6.500 1.00 54.88 132 LEU A CA 1
ATOM 944 C C . LEU A 1 132 ? -0.986 15.127 -7.849 1.00 54.88 132 LEU A C 1
ATOM 946 O O . LEU A 1 132 ? -0.751 14.413 -8.813 1.00 54.88 132 LEU A O 1
ATOM 950 N N . VAL A 1 133 ? -1.836 16.157 -7.914 1.00 45.34 133 VAL A N 1
ATOM 951 C CA . VAL A 1 133 ? -2.525 16.588 -9.149 1.00 45.34 133 VAL A CA 1
ATOM 952 C C . VAL A 1 133 ? -1.729 17.660 -9.906 1.00 45.34 133 VAL A C 1
ATOM 954 O O . VAL A 1 133 ? -1.937 17.842 -11.102 1.00 45.34 133 VAL A O 1
ATOM 957 N N . VAL A 1 134 ? -0.846 18.389 -9.216 1.00 42.56 134 VAL A N 1
ATOM 958 C CA . VAL A 1 134 ? -0.083 19.521 -9.775 1.00 42.56 134 VAL A CA 1
ATOM 959 C C . VAL A 1 134 ? 1.335 19.127 -10.229 1.00 42.56 134 VAL A C 1
ATOM 961 O O . VAL A 1 134 ? 1.937 19.873 -11.000 1.00 42.56 134 VAL A O 1
ATOM 964 N N . GLY A 1 135 ? 1.868 17.987 -9.772 1.00 36.44 135 GLY A N 1
ATOM 965 C CA . GLY A 1 135 ? 3.146 17.419 -10.237 1.00 36.44 135 GLY A CA 1
ATOM 966 C C . GLY A 1 135 ? 2.972 16.475 -11.417 1.00 36.44 135 GLY A C 1
ATOM 967 O O . GLY A 1 135 ? 3.865 16.489 -12.291 1.00 36.44 135 GLY A O 1
#

Foldseek 3Di:
DVQLQVLLQVLLVVLLVVLVVPDDLDCVQDHSVNLSLVSNVRSVVLLVLCVVQVVPLVVSLVVLVVVLVVQQVVQVVVCVVTPCSVVNRNVSSVSSSVSSSPRSNVVVVVCVPDPVDDPPCPVVVVVSVVVSVVD